Protein AF-A0A8I0HBN5-F1 (afdb_monomer_lite)

Radius of gyration: 19.01 Å; chains: 1; bounding box: 65×28×34 Å

Structure (mmCIF, N/CA/C/O backbone):
data_AF-A0A8I0HBN5-F1
#
_entry.id   AF-A0A8I0HBN5-F1
#
loop_
_atom_site.group_PDB
_atom_site.id
_atom_site.type_symbol
_atom_site.label_atom_id
_atom_site.label_alt_id
_atom_site.label_comp_id
_atom_site.label_asym_id
_atom_site.label_entity_id
_atom_site.label_seq_id
_atom_site.pdbx_PDB_ins_code
_atom_site.Cartn_x
_atom_site.Cartn_y
_atom_site.Cartn_z
_atom_site.occupancy
_atom_site.B_iso_or_equiv
_atom_site.auth_seq_id
_atom_site.auth_comp_id
_atom_site.auth_asym_id
_atom_site.auth_atom_i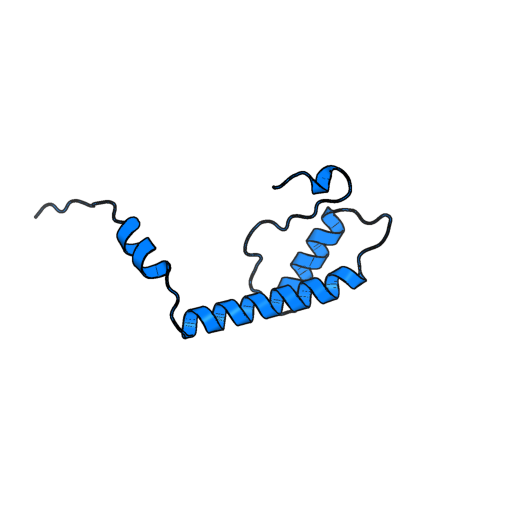d
_atom_site.pdbx_PDB_model_num
ATOM 1 N N . MET A 1 1 ? 46.849 11.823 -7.051 1.00 62.56 1 MET A N 1
ATOM 2 C CA . MET A 1 1 ? 45.757 12.286 -7.928 1.00 62.56 1 MET A CA 1
ATOM 3 C C . MET A 1 1 ? 44.592 12.661 -7.030 1.00 62.56 1 MET A C 1
ATOM 5 O O . MET A 1 1 ? 44.056 11.749 -6.410 1.00 62.56 1 MET A O 1
ATOM 9 N N . PRO A 1 2 ? 44.263 13.948 -6.847 1.00 80.00 2 PRO A N 1
ATOM 10 C CA . PRO A 1 2 ? 43.030 14.300 -6.154 1.00 80.00 2 PRO A CA 1
ATOM 11 C C . PRO A 1 2 ? 41.836 13.914 -7.039 1.00 80.00 2 PRO A C 1
ATOM 13 O O . PRO A 1 2 ? 41.898 14.073 -8.258 1.00 80.00 2 PRO A O 1
ATOM 16 N N . PHE A 1 3 ? 40.786 13.373 -6.430 1.00 83.88 3 PHE A N 1
ATOM 17 C CA . PHE A 1 3 ? 39.499 13.128 -7.075 1.00 83.88 3 PHE A CA 1
ATOM 18 C C . PHE A 1 3 ? 38.433 13.981 -6.389 1.00 83.88 3 PHE A C 1
ATOM 20 O O . PHE A 1 3 ? 38.523 14.255 -5.192 1.00 83.88 3 PHE A O 1
ATOM 27 N N . GLU A 1 4 ? 37.443 14.404 -7.164 1.00 88.44 4 GLU A N 1
ATOM 28 C CA . GLU A 1 4 ? 36.321 15.225 -6.722 1.00 88.44 4 GLU A CA 1
ATOM 29 C C . GLU A 1 4 ? 35.033 14.405 -6.840 1.00 88.44 4 GLU A C 1
ATOM 31 O O . GLU A 1 4 ? 34.816 13.721 -7.841 1.00 88.44 4 GLU A O 1
ATOM 36 N N . LEU A 1 5 ? 34.198 14.435 -5.800 1.00 90.44 5 LEU A N 1
ATOM 37 C CA . LEU A 1 5 ? 32.892 13.780 -5.803 1.00 90.44 5 LEU A CA 1
ATOM 38 C C . LEU A 1 5 ? 31.849 14.756 -6.340 1.00 90.44 5 LEU A C 1
ATOM 40 O O . LEU A 1 5 ? 31.565 15.771 -5.707 1.00 90.44 5 LEU A O 1
ATOM 44 N N . LEU A 1 6 ? 31.260 14.421 -7.484 1.00 88.12 6 LEU A N 1
ATOM 45 C CA . LEU A 1 6 ? 30.177 15.190 -8.084 1.00 88.12 6 LEU A CA 1
ATOM 46 C C . LEU A 1 6 ? 28.821 14.546 -7.750 1.00 88.12 6 LEU A C 1
ATOM 48 O O . LEU A 1 6 ? 28.708 13.316 -7.765 1.00 88.12 6 LEU A O 1
ATOM 52 N N . PRO A 1 7 ? 27.781 15.340 -7.446 1.00 86.50 7 PRO A N 1
ATOM 53 C CA . PRO A 1 7 ? 26.449 14.811 -7.196 1.00 86.50 7 PRO A CA 1
ATOM 54 C C . PRO A 1 7 ? 25.795 14.382 -8.514 1.00 86.50 7 PRO A C 1
ATOM 56 O O . PRO A 1 7 ? 25.472 15.229 -9.340 1.00 86.50 7 PRO A O 1
ATOM 59 N N . GLU A 1 8 ? 25.545 13.080 -8.684 1.00 86.50 8 GLU A N 1
ATOM 60 C CA . GLU A 1 8 ? 24.893 12.534 -9.889 1.00 86.50 8 GLU A CA 1
ATOM 61 C C . GLU A 1 8 ? 23.593 11.764 -9.626 1.00 86.50 8 GLU A C 1
ATOM 63 O O . GLU A 1 8 ? 23.276 10.742 -10.240 1.00 86.50 8 GLU A O 1
ATOM 68 N N . SER A 1 9 ? 22.771 12.293 -8.718 1.00 89.62 9 SER A N 1
ATOM 69 C CA . SER A 1 9 ? 21.449 11.735 -8.403 1.00 89.62 9 SER A CA 1
ATOM 70 C C . SER A 1 9 ? 20.522 11.655 -9.623 1.00 89.62 9 SER A C 1
ATOM 72 O O . SER A 1 9 ? 19.662 10.772 -9.685 1.00 89.62 9 SER A O 1
ATOM 74 N N . LYS A 1 10 ? 20.686 12.556 -10.604 1.00 92.38 10 LYS A N 1
ATOM 75 C CA . LYS A 1 10 ? 19.872 12.569 -11.826 1.00 92.38 10 LYS A CA 1
ATOM 76 C C . LYS A 1 10 ? 20.129 11.330 -12.678 1.00 92.38 10 LYS A C 1
ATOM 78 O O . LYS A 1 10 ? 19.172 10.693 -13.103 1.00 92.38 10 LYS A O 1
ATOM 83 N N . LEU A 1 11 ? 21.393 10.952 -12.855 1.00 92.75 11 LEU A N 1
ATOM 84 C CA . LEU A 1 11 ? 21.769 9.779 -13.641 1.00 92.75 11 LEU A CA 1
ATOM 85 C C . LEU A 1 11 ? 21.134 8.497 -13.083 1.00 92.75 11 LEU A C 1
ATOM 87 O O . LEU A 1 11 ? 20.538 7.723 -13.825 1.00 92.75 11 LEU A O 1
ATOM 91 N N . ILE A 1 12 ? 21.178 8.314 -11.760 1.00 92.88 12 ILE A N 1
ATOM 92 C CA . ILE A 1 12 ? 20.542 7.166 -11.094 1.00 92.88 12 ILE A CA 1
ATOM 93 C C . ILE A 1 12 ? 19.013 7.213 -11.251 1.00 92.88 12 ILE A C 1
ATOM 95 O O . ILE A 1 12 ? 18.372 6.182 -11.455 1.00 92.88 12 ILE A O 1
ATOM 99 N N . SER A 1 13 ? 18.415 8.402 -11.158 1.00 94.25 13 SER A N 1
ATOM 100 C CA . SER A 1 13 ? 16.961 8.575 -11.276 1.00 94.25 13 SER A CA 1
ATOM 101 C C . SER A 1 13 ? 16.460 8.254 -12.686 1.00 94.25 13 SER A C 1
ATOM 103 O O . SER A 1 13 ? 15.440 7.577 -12.823 1.00 94.25 13 SER A O 1
ATOM 105 N N . ASP A 1 14 ? 17.207 8.666 -13.713 1.00 95.19 14 ASP A N 1
ATOM 106 C CA . ASP A 1 14 ? 16.906 8.381 -15.119 1.00 95.19 14 ASP A CA 1
ATOM 107 C C . ASP A 1 14 ? 16.944 6.864 -15.397 1.00 95.19 14 ASP A C 1
ATOM 109 O O . ASP A 1 14 ? 16.101 6.354 -16.133 1.00 95.19 14 ASP A O 1
ATOM 113 N N . CYS A 1 15 ? 17.843 6.114 -14.746 1.00 94.62 15 CYS A N 1
ATOM 114 C CA . CYS A 1 15 ? 17.865 4.649 -14.827 1.00 94.62 15 CYS A CA 1
ATOM 115 C C . CYS A 1 15 ? 16.661 3.979 -14.141 1.00 94.62 15 CYS A C 1
ATOM 117 O O . CYS A 1 15 ? 16.186 2.959 -14.622 1.00 94.62 15 CYS A O 1
ATOM 119 N N . ARG A 1 16 ? 16.156 4.531 -13.029 1.00 96.44 16 ARG A N 1
ATOM 120 C CA . ARG A 1 16 ? 15.071 3.923 -12.226 1.00 96.44 16 ARG A CA 1
ATOM 121 C C . ARG A 1 16 ? 13.666 4.240 -12.737 1.00 96.44 16 ARG A C 1
ATOM 12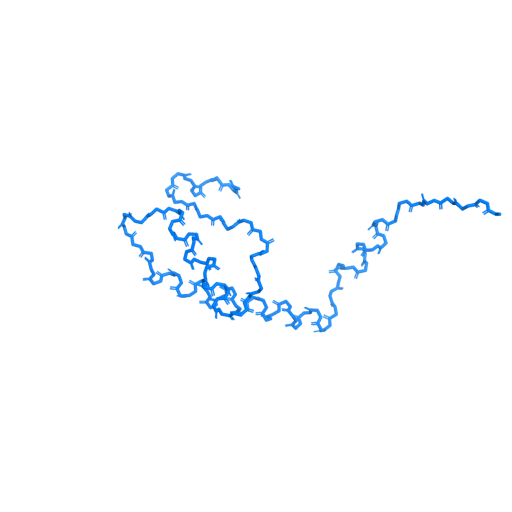3 O O . ARG A 1 16 ? 12.682 3.720 -12.197 1.00 96.44 16 ARG A O 1
ATOM 130 N N . ILE A 1 17 ? 13.523 5.158 -13.694 1.00 96.81 17 ILE A N 1
ATOM 131 C CA . ILE A 1 17 ? 12.206 5.650 -14.113 1.00 96.81 17 ILE A CA 1
ATOM 132 C C . ILE A 1 17 ? 11.416 4.570 -14.866 1.00 96.81 17 ILE A C 1
ATOM 134 O O . ILE A 1 17 ? 10.259 4.314 -14.515 1.00 96.81 17 ILE A O 1
ATOM 138 N N . VAL A 1 18 ? 12.066 3.886 -15.812 1.00 97.69 18 VAL A N 1
ATOM 139 C CA . VAL A 1 18 ? 11.520 2.758 -16.577 1.00 97.69 18 VAL A CA 1
ATOM 140 C C . VAL A 1 18 ? 11.969 1.465 -15.915 1.00 97.69 18 VAL A C 1
ATOM 142 O O . VAL A 1 18 ? 13.162 1.251 -15.754 1.00 97.69 18 VAL A O 1
ATOM 145 N N . LYS A 1 19 ? 11.008 0.626 -15.530 1.00 98.12 19 LYS A N 1
ATOM 146 C CA . LYS A 1 19 ? 11.280 -0.644 -14.853 1.00 98.12 19 LYS A CA 1
ATOM 147 C C . LYS A 1 19 ? 11.513 -1.723 -15.894 1.00 98.12 19 LYS A C 1
ATOM 149 O O . LYS A 1 19 ? 10.819 -1.749 -16.917 1.00 98.12 19 LYS A O 1
ATOM 154 N N . ASP A 1 20 ? 12.449 -2.615 -15.624 1.00 98.44 20 ASP A N 1
ATOM 155 C CA . ASP A 1 20 ? 12.598 -3.833 -16.403 1.00 98.44 20 ASP A CA 1
ATOM 156 C C . ASP A 1 20 ? 11.516 -4.875 -16.049 1.00 98.44 20 ASP A C 1
ATOM 158 O O . ASP A 1 20 ? 10.670 -4.687 -15.169 1.00 98.44 20 ASP A O 1
ATOM 162 N N . ALA A 1 21 ? 11.504 -5.989 -16.780 1.00 98.56 21 ALA A N 1
ATOM 163 C CA . ALA A 1 21 ? 10.499 -7.032 -16.595 1.00 98.56 21 ALA A CA 1
ATOM 164 C C . ALA A 1 21 ? 10.581 -7.724 -15.221 1.00 98.56 21 ALA A C 1
ATOM 166 O O . ALA A 1 21 ? 9.551 -8.166 -14.709 1.00 98.56 21 ALA A O 1
ATOM 167 N N . ALA A 1 22 ? 11.773 -7.827 -14.628 1.00 98.56 22 ALA A N 1
ATOM 168 C CA . ALA A 1 22 ? 11.947 -8.428 -13.310 1.00 98.56 22 ALA A CA 1
ATOM 169 C C . ALA A 1 22 ? 11.456 -7.474 -12.214 1.00 98.56 22 ALA A C 1
ATOM 171 O O . ALA A 1 22 ? 10.705 -7.893 -11.335 1.00 98.56 22 ALA A O 1
ATOM 172 N N . GLU A 1 23 ? 11.784 -6.185 -12.312 1.00 98.50 23 GLU A N 1
ATOM 173 C CA . GLU A 1 23 ? 11.282 -5.149 -11.406 1.00 98.50 23 GLU A CA 1
ATOM 174 C C . GLU A 1 23 ? 9.751 -5.062 -11.439 1.00 98.50 23 GLU A C 1
ATOM 176 O O . GLU A 1 23 ? 9.110 -5.016 -10.390 1.00 98.50 23 GLU A O 1
ATOM 181 N N . ILE A 1 24 ? 9.142 -5.096 -12.631 1.00 98.69 24 ILE A N 1
ATOM 182 C CA . ILE A 1 24 ? 7.676 -5.125 -12.773 1.00 98.69 24 ILE A CA 1
ATOM 183 C C . ILE A 1 24 ? 7.086 -6.375 -12.110 1.00 98.69 24 ILE A C 1
ATOM 185 O O . ILE A 1 24 ? 6.053 -6.281 -11.446 1.00 98.69 24 ILE A O 1
ATOM 189 N N . ALA A 1 25 ? 7.727 -7.537 -12.257 1.00 98.56 25 ALA A N 1
ATOM 190 C CA . ALA A 1 25 ? 7.256 -8.768 -11.630 1.00 98.56 25 ALA A CA 1
ATOM 191 C C . ALA A 1 25 ? 7.282 -8.683 -10.094 1.00 98.56 25 ALA A C 1
ATOM 193 O O . ALA A 1 25 ? 6.333 -9.128 -9.449 1.00 98.56 25 ALA A O 1
ATOM 194 N N . GLU A 1 26 ? 8.319 -8.083 -9.504 1.00 97.88 26 GLU A N 1
ATOM 195 C CA . GLU A 1 26 ? 8.376 -7.855 -8.054 1.00 97.88 26 GLU A CA 1
ATOM 196 C C . GLU A 1 26 ? 7.336 -6.824 -7.589 1.00 97.88 26 GLU A C 1
ATOM 198 O O . GLU A 1 26 ? 6.634 -7.063 -6.604 1.00 97.88 26 GLU A O 1
ATOM 203 N N . LEU A 1 27 ? 7.147 -5.727 -8.333 1.00 97.94 27 LEU A N 1
ATOM 204 C CA . LEU A 1 27 ? 6.086 -4.752 -8.047 1.00 97.94 27 LEU A CA 1
ATOM 205 C C . LEU A 1 27 ? 4.696 -5.400 -8.071 1.00 97.94 27 LEU A C 1
ATOM 207 O O . LEU A 1 27 ? 3.874 -5.129 -7.198 1.00 97.94 27 LEU A O 1
ATOM 211 N N . GLN A 1 28 ? 4.442 -6.298 -9.027 1.00 98.38 28 GLN A N 1
ATOM 212 C CA . GLN A 1 28 ? 3.173 -7.017 -9.105 1.00 98.38 28 GLN A CA 1
ATOM 213 C C . GLN A 1 28 ? 2.962 -7.938 -7.899 1.00 98.38 28 GLN A C 1
ATOM 215 O O . GLN A 1 28 ? 1.844 -8.032 -7.395 1.00 98.38 28 GLN A O 1
ATOM 220 N N . LYS A 1 29 ? 4.012 -8.606 -7.402 1.00 97.88 29 LYS A N 1
ATOM 221 C CA . LYS A 1 29 ? 3.913 -9.419 -6.178 1.00 97.88 29 LYS A CA 1
ATOM 222 C C . LYS A 1 29 ? 3.562 -8.557 -4.969 1.00 97.88 29 LYS A C 1
ATOM 224 O O . LYS A 1 29 ? 2.645 -8.917 -4.236 1.00 97.88 29 LYS A O 1
ATOM 229 N N . ALA A 1 30 ? 4.235 -7.418 -4.800 1.00 97.81 30 ALA A N 1
ATOM 230 C CA . ALA A 1 30 ? 3.938 -6.478 -3.721 1.00 97.81 30 ALA A CA 1
ATOM 231 C C . ALA A 1 30 ? 2.488 -5.965 -3.798 1.00 97.81 30 ALA A C 1
ATOM 233 O O . ALA A 1 30 ? 1.779 -5.959 -2.792 1.00 97.81 30 ALA A O 1
ATOM 234 N N . GLN A 1 31 ? 2.008 -5.624 -5.000 1.00 98.06 31 GLN A N 1
ATOM 235 C CA . GLN A 1 31 ? 0.621 -5.203 -5.203 1.00 98.06 31 GLN A CA 1
ATOM 236 C C . GLN A 1 31 ? -0.379 -6.313 -4.855 1.00 98.06 31 GLN A C 1
ATOM 238 O O . GLN A 1 31 ? -1.368 -6.048 -4.182 1.00 98.06 31 GLN A O 1
ATOM 243 N N . ASN A 1 32 ? -0.107 -7.563 -5.239 1.00 98.38 32 ASN A N 1
ATOM 244 C CA . ASN A 1 32 ? -0.989 -8.688 -4.916 1.00 98.38 32 ASN A CA 1
ATOM 245 C C . ASN A 1 32 ? -1.130 -8.897 -3.396 1.00 98.38 32 ASN A C 1
ATOM 247 O O . ASN A 1 32 ? -2.210 -9.247 -2.921 1.00 98.38 32 ASN A O 1
ATOM 251 N N . VAL A 1 33 ? -0.053 -8.673 -2.631 1.00 98.31 33 VAL A N 1
ATOM 252 C CA . VAL A 1 33 ? -0.088 -8.698 -1.157 1.00 98.31 33 VAL A CA 1
ATOM 253 C C . VAL A 1 33 ? -0.973 -7.572 -0.625 1.00 98.31 33 VAL A C 1
ATOM 255 O O . VAL A 1 33 ? -1.832 -7.826 0.221 1.00 98.31 33 VAL A O 1
ATOM 258 N N . ALA A 1 34 ? -0.808 -6.351 -1.142 1.00 97.88 34 ALA A N 1
ATOM 259 C CA . ALA A 1 34 ? -1.621 -5.203 -0.749 1.00 97.88 34 ALA A CA 1
ATOM 260 C C . ALA A 1 34 ? -3.113 -5.413 -1.062 1.00 97.88 34 ALA A C 1
ATOM 262 O O . ALA A 1 34 ? -3.958 -5.158 -0.205 1.00 97.88 34 ALA A O 1
ATOM 263 N N . ASP A 1 35 ? -3.439 -5.949 -2.240 1.00 98.44 35 ASP A N 1
ATOM 264 C CA . ASP A 1 35 ? -4.815 -6.250 -2.648 1.00 98.44 35 ASP A CA 1
ATOM 265 C C . ASP A 1 35 ? -5.451 -7.314 -1.741 1.00 98.44 35 ASP A C 1
ATOM 267 O O . ASP A 1 35 ? -6.602 -7.171 -1.317 1.00 98.44 35 ASP A O 1
ATOM 271 N N . ALA A 1 36 ? -4.699 -8.364 -1.390 1.00 98.44 36 ALA A N 1
ATOM 272 C CA . ALA A 1 36 ? -5.157 -9.395 -0.461 1.00 98.44 36 ALA A CA 1
ATOM 273 C C . ALA A 1 36 ? -5.388 -8.830 0.951 1.00 98.44 36 ALA A C 1
ATOM 275 O O . ALA A 1 36 ? -6.434 -9.089 1.554 1.00 98.44 36 ALA A O 1
ATOM 276 N N . ALA A 1 37 ? -4.448 -8.025 1.461 1.00 98.19 37 ALA A N 1
ATOM 277 C CA . ALA A 1 37 ? -4.567 -7.348 2.753 1.00 98.19 37 ALA A CA 1
ATOM 278 C C . ALA A 1 37 ? -5.777 -6.413 2.784 1.00 98.19 37 ALA A C 1
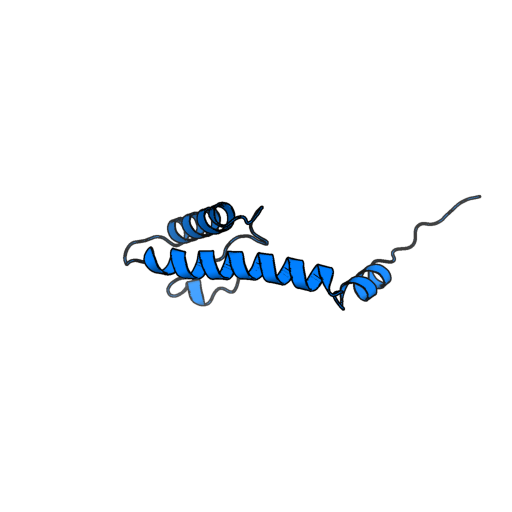ATOM 280 O O . ALA A 1 37 ? -6.540 -6.421 3.750 1.00 98.19 37 ALA A O 1
ATOM 281 N N . PHE A 1 38 ? -6.003 -5.662 1.707 1.00 98.06 38 PHE A N 1
ATOM 282 C CA . PHE A 1 38 ? -7.126 -4.741 1.592 1.00 98.06 38 PHE A CA 1
ATOM 283 C C . PHE A 1 38 ? -8.468 -5.481 1.549 1.00 98.06 38 PHE A C 1
ATOM 285 O O . PHE A 1 38 ? -9.393 -5.147 2.288 1.00 98.06 38 PHE A O 1
ATOM 292 N N . ALA A 1 39 ? -8.575 -6.538 0.741 1.00 98.44 39 ALA A N 1
ATOM 293 C CA . ALA A 1 39 ? -9.789 -7.349 0.677 1.00 98.44 39 ALA A CA 1
ATOM 294 C C . ALA A 1 39 ? -10.131 -8.008 2.025 1.00 98.44 39 ALA A C 1
ATOM 296 O O . ALA A 1 39 ? -11.310 -8.159 2.359 1.00 98.44 39 ALA A O 1
ATOM 297 N N . GLU A 1 40 ? -9.117 -8.402 2.799 1.00 98.44 40 GLU A N 1
ATOM 298 C CA . GLU A 1 40 ? -9.316 -8.974 4.127 1.00 98.44 40 GLU A CA 1
ATOM 299 C C . GLU A 1 40 ? -9.701 -7.900 5.146 1.00 98.44 40 GLU A C 1
ATOM 301 O O . GLU A 1 40 ? -10.737 -8.049 5.791 1.00 98.44 40 GLU A O 1
ATOM 306 N N . VAL A 1 41 ? -8.959 -6.788 5.237 1.00 97.56 41 VAL A N 1
ATOM 307 C CA . VAL A 1 41 ? -9.180 -5.753 6.263 1.00 97.56 41 VAL A CA 1
ATOM 308 C C . VAL A 1 41 ? -10.589 -5.156 6.202 1.00 97.56 41 VAL A C 1
ATOM 310 O O . VAL A 1 41 ? -11.183 -4.862 7.240 1.00 97.56 41 VAL A O 1
ATOM 313 N N . LEU A 1 42 ? -11.182 -5.054 5.005 1.00 97.12 42 LEU A N 1
ATOM 314 C CA . LEU A 1 42 ? -12.557 -4.575 4.824 1.00 97.12 42 LEU A CA 1
ATOM 315 C C . LEU A 1 42 ? -13.595 -5.409 5.590 1.00 97.12 42 LEU A C 1
ATOM 317 O O . LEU A 1 42 ? -14.637 -4.882 5.974 1.00 97.12 42 LEU A O 1
ATOM 321 N N . LYS A 1 43 ? -13.310 -6.687 5.865 1.00 97.62 43 LYS A N 1
ATOM 322 C CA . LYS A 1 43 ? -14.182 -7.572 6.658 1.00 97.62 43 LYS A CA 1
ATOM 323 C C . LYS A 1 43 ? -14.150 -7.248 8.154 1.00 97.62 43 LYS A C 1
ATOM 325 O O . LYS A 1 43 ? -15.054 -7.655 8.881 1.00 97.62 43 LYS A O 1
ATOM 330 N N . HIS A 1 44 ? -13.124 -6.531 8.615 1.00 94.88 44 HIS A N 1
ATOM 331 C CA . HIS A 1 44 ? -12.936 -6.150 10.017 1.00 94.88 44 HIS A CA 1
ATOM 332 C C . HIS A 1 44 ? -13.536 -4.776 10.340 1.00 94.88 44 HIS A C 1
ATOM 334 O O . HIS A 1 44 ? -13.818 -4.493 11.508 1.00 94.88 44 HIS A O 1
ATOM 340 N N . VAL A 1 45 ? -13.761 -3.935 9.321 1.00 96.06 45 VAL A N 1
ATOM 341 C CA . VAL A 1 45 ? -14.308 -2.582 9.480 1.00 96.06 45 VAL A CA 1
ATOM 342 C C . VAL A 1 45 ? -15.702 -2.641 10.100 1.00 96.06 45 VAL A C 1
ATOM 344 O O . VAL A 1 45 ? -16.623 -3.261 9.568 1.00 96.06 45 VAL A O 1
ATOM 347 N N . LYS A 1 46 ? -15.877 -1.946 11.225 1.00 96.50 46 LYS A N 1
ATOM 348 C CA . LYS A 1 46 ? -17.160 -1.843 11.926 1.00 96.50 46 LYS A CA 1
ATOM 349 C C . LYS A 1 46 ? -17.279 -0.530 12.690 1.00 96.50 46 LYS A C 1
ATOM 351 O O . LYS A 1 46 ? -16.282 0.074 13.080 1.00 96.50 46 LYS A O 1
ATOM 356 N N . VAL A 1 47 ? -18.518 -0.114 12.947 1.00 96.81 47 VAL A N 1
ATOM 357 C CA . VAL A 1 47 ? -18.806 1.069 13.771 1.00 96.81 47 VAL A CA 1
ATOM 358 C C . VAL A 1 47 ? -18.214 0.886 15.171 1.00 96.81 47 VAL A C 1
ATOM 360 O O . VAL A 1 47 ? -18.368 -0.171 15.782 1.00 96.81 47 VAL A O 1
ATOM 363 N N . GLY A 1 48 ? -17.551 1.930 15.672 1.00 96.25 48 GLY A N 1
ATOM 364 C CA . GLY A 1 48 ? -16.894 1.941 16.982 1.00 96.25 48 GLY A CA 1
ATOM 365 C C . GLY A 1 48 ? -15.424 1.514 16.966 1.00 96.25 48 GLY A C 1
ATOM 366 O O . GLY A 1 48 ? -14.769 1.640 17.994 1.00 96.25 48 GLY A O 1
ATOM 367 N N . MET A 1 49 ? -14.902 1.052 15.827 1.00 97.31 49 MET A N 1
ATOM 368 C CA . MET A 1 49 ? -13.470 0.812 15.635 1.00 97.31 49 MET A CA 1
ATOM 369 C C . MET A 1 49 ? -12.725 2.139 15.441 1.00 97.31 49 MET A C 1
ATOM 371 O O . MET A 1 49 ? -13.214 3.044 14.762 1.00 97.31 49 MET A O 1
ATOM 375 N N . THR A 1 50 ? -11.541 2.250 16.029 1.00 97.81 50 THR A N 1
ATOM 376 C CA . THR A 1 50 ? -10.641 3.395 15.863 1.00 97.81 50 THR A CA 1
ATOM 377 C C . THR A 1 50 ? -9.798 3.258 14.594 1.00 97.81 50 THR A C 1
ATOM 379 O O . THR A 1 50 ? -9.511 2.155 14.126 1.00 97.81 50 THR A O 1
ATOM 382 N N . GLU A 1 51 ? -9.334 4.388 14.056 1.00 97.38 51 GLU A N 1
ATOM 383 C CA . GLU A 1 51 ? -8.428 4.412 12.895 1.00 97.38 51 GLU A CA 1
ATOM 384 C C . GLU A 1 51 ? -7.128 3.635 13.170 1.00 97.38 51 GLU A C 1
ATOM 386 O O . GLU A 1 51 ? -6.638 2.915 12.303 1.00 97.38 51 GLU A O 1
ATOM 391 N N . ILE A 1 52 ? -6.608 3.712 14.402 1.00 97.62 52 ILE A N 1
ATOM 392 C CA . ILE A 1 52 ? -5.393 3.003 14.831 1.00 9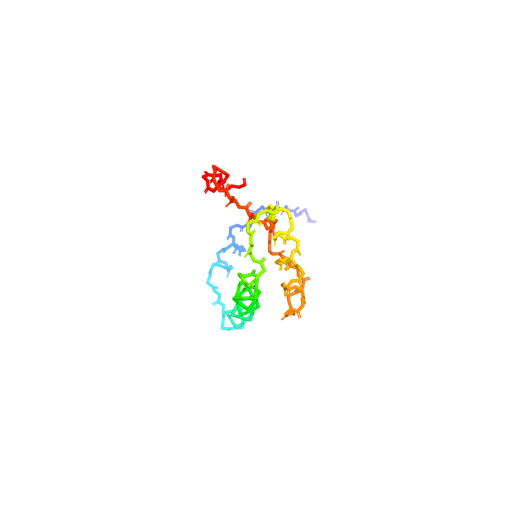7.62 52 ILE A CA 1
ATOM 393 C C . ILE A 1 52 ? -5.595 1.487 14.846 1.00 97.62 52 ILE A C 1
ATOM 395 O O . ILE A 1 52 ? -4.699 0.755 14.431 1.00 97.62 52 ILE A O 1
ATOM 399 N N . GLU A 1 53 ? -6.7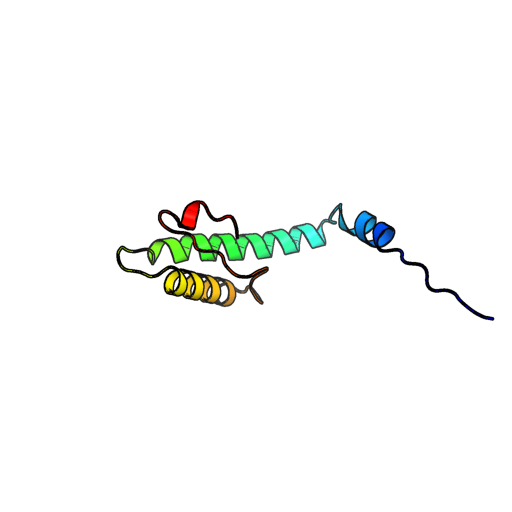44 0.997 15.315 1.00 97.94 53 GLU A N 1
ATOM 400 C CA . GLU A 1 53 ? -7.041 -0.439 15.275 1.00 97.94 53 GLU A CA 1
ATOM 401 C C . GLU A 1 53 ? -7.063 -0.947 13.833 1.00 97.94 53 GLU A C 1
ATOM 403 O O . GLU A 1 53 ? -6.493 -1.999 13.552 1.00 97.94 53 GLU A O 1
ATOM 408 N N . LEU A 1 54 ? -7.679 -0.192 12.915 1.00 97.62 54 LEU A N 1
ATOM 409 C CA . LEU A 1 54 ? -7.776 -0.604 11.514 1.00 97.62 54 LEU A CA 1
ATOM 410 C C . LEU A 1 54 ? -6.409 -0.581 10.829 1.00 97.62 54 LEU A C 1
ATOM 412 O O . LEU A 1 54 ? -6.072 -1.508 10.094 1.00 97.62 54 LEU A O 1
ATOM 416 N N . ARG A 1 55 ? -5.606 0.446 11.123 1.00 97.56 55 ARG A N 1
ATOM 417 C CA . ARG A 1 55 ? -4.217 0.555 10.678 1.00 97.56 55 ARG A CA 1
ATOM 418 C C . ARG A 1 55 ? -3.399 -0.658 11.116 1.00 97.56 55 ARG A C 1
ATOM 420 O O . ARG A 1 55 ? -2.773 -1.308 10.289 1.00 97.56 55 ARG A O 1
ATOM 427 N N . ASN A 1 56 ? -3.440 -0.988 12.406 1.00 97.50 56 ASN A N 1
ATOM 428 C CA . ASN A 1 56 ? -2.659 -2.095 12.955 1.00 97.50 56 ASN A CA 1
ATOM 429 C C . ASN A 1 56 ? -3.092 -3.450 12.367 1.00 97.50 56 ASN A C 1
ATOM 431 O O . ASN A 1 56 ? -2.242 -4.310 12.138 1.00 97.50 56 ASN A O 1
ATOM 435 N N . GLU A 1 57 ? -4.390 -3.641 12.105 1.00 97.81 57 GLU A N 1
ATOM 436 C CA . GLU A 1 57 ? -4.891 -4.849 11.436 1.00 97.81 57 GLU A CA 1
ATOM 437 C C . GLU A 1 57 ? -4.371 -4.939 9.996 1.00 97.81 57 GLU A C 1
ATOM 439 O O . GLU A 1 57 ? -3.874 -5.986 9.586 1.00 97.81 57 GLU A O 1
ATOM 444 N N . PHE A 1 58 ? -4.415 -3.840 9.237 1.00 98.00 58 PHE A N 1
ATOM 445 C CA . PHE A 1 58 ? -3.878 -3.810 7.875 1.00 98.00 58 PHE A CA 1
ATOM 446 C C . PHE A 1 58 ? -2.373 -4.118 7.843 1.00 98.00 58 PHE A C 1
ATOM 448 O O . PHE A 1 58 ? -1.934 -4.979 7.081 1.00 98.00 58 PHE A O 1
ATOM 455 N N . ASP A 1 59 ? -1.598 -3.497 8.732 1.00 97.69 59 ASP A N 1
ATOM 456 C CA . ASP A 1 59 ? -0.151 -3.707 8.866 1.00 97.69 59 ASP A CA 1
ATOM 457 C C . ASP A 1 59 ? 0.199 -5.156 9.231 1.00 97.69 59 ASP A C 1
ATOM 459 O O . ASP A 1 59 ? 1.225 -5.705 8.810 1.00 97.69 59 ASP A O 1
ATOM 463 N N . TYR A 1 60 ? -0.646 -5.789 10.046 1.00 97.38 60 TYR A N 1
ATOM 464 C CA . TYR A 1 60 ? -0.537 -7.208 10.355 1.00 97.38 60 TYR A CA 1
ATOM 465 C C . TYR A 1 60 ? -0.841 -8.069 9.123 1.00 97.38 60 TYR A C 1
ATOM 467 O O . TYR A 1 60 ? -0.099 -9.011 8.837 1.00 97.38 60 TYR A O 1
ATOM 475 N N . LEU A 1 61 ? -1.894 -7.739 8.372 1.00 98.19 61 LEU A N 1
ATOM 476 C CA . LEU A 1 61 ? -2.308 -8.477 7.179 1.00 98.19 61 LEU A CA 1
ATOM 477 C C . LEU A 1 61 ? -1.274 -8.408 6.050 1.00 98.19 61 LEU A C 1
ATOM 479 O O . LEU A 1 61 ? -1.017 -9.437 5.426 1.00 98.19 61 LEU A O 1
ATOM 483 N N . ILE A 1 62 ? -0.628 -7.257 5.835 1.00 98.25 62 ILE A N 1
ATOM 484 C CA . ILE A 1 62 ? 0.486 -7.122 4.881 1.00 98.25 62 ILE A CA 1
ATOM 485 C C . ILE A 1 62 ? 1.585 -8.141 5.202 1.00 98.25 62 ILE A C 1
ATOM 487 O O . ILE A 1 62 ? 1.963 -8.939 4.341 1.00 98.25 62 ILE A O 1
ATOM 491 N N . ARG A 1 63 ? 2.030 -8.196 6.464 1.00 97.50 63 ARG A N 1
ATOM 492 C CA . ARG A 1 63 ? 3.059 -9.153 6.907 1.00 97.50 63 ARG A CA 1
ATOM 493 C C . ARG A 1 63 ? 2.585 -10.598 6.817 1.00 97.50 63 ARG A C 1
ATOM 495 O O . ARG A 1 63 ? 3.313 -11.477 6.361 1.00 97.50 63 ARG A O 1
ATOM 502 N N . LYS A 1 64 ? 1.336 -10.854 7.204 1.00 97.75 64 LYS A N 1
ATOM 503 C CA . LYS A 1 64 ? 0.719 -12.185 7.142 1.00 97.75 64 LYS A CA 1
ATOM 504 C C . LYS A 1 64 ? 0.639 -12.726 5.714 1.00 97.75 64 LYS A C 1
ATOM 506 O O . LYS A 1 64 ? 0.797 -13.930 5.524 1.00 97.75 64 LYS A O 1
ATOM 511 N N . PHE A 1 65 ? 0.393 -11.868 4.727 1.00 97.81 65 PHE A N 1
ATOM 512 C CA . PHE A 1 65 ? 0.321 -12.253 3.316 1.00 97.81 65 PHE A CA 1
ATOM 513 C C . PHE A 1 65 ? 1.677 -12.253 2.599 1.00 97.81 65 PHE A C 1
ATOM 515 O O . PHE A 1 65 ? 1.725 -12.533 1.403 1.00 97.81 65 PHE A O 1
ATOM 522 N N . GLY A 1 66 ? 2.775 -12.047 3.332 1.00 95.12 66 GLY A N 1
ATOM 523 C CA . GLY A 1 66 ? 4.135 -12.199 2.818 1.00 95.12 66 GLY A CA 1
ATOM 524 C C . GLY A 1 66 ? 4.800 -10.895 2.385 1.00 95.12 66 GLY A C 1
ATOM 525 O O . GLY A 1 66 ? 5.794 -10.950 1.670 1.00 95.12 66 GLY A O 1
ATOM 526 N N . GLY A 1 67 ? 4.266 -9.740 2.789 1.00 95.31 67 GLY A N 1
ATOM 527 C CA . GLY A 1 67 ? 4.985 -8.472 2.707 1.00 95.31 67 GLY A CA 1
ATOM 528 C C . GLY A 1 67 ? 6.047 -8.372 3.804 1.00 95.31 67 GLY A C 1
ATOM 529 O O . GLY A 1 67 ? 5.799 -8.760 4.944 1.00 95.31 67 GLY A O 1
ATOM 530 N N . ASP A 1 68 ? 7.218 -7.834 3.472 1.00 91.38 68 ASP A N 1
ATOM 531 C CA . ASP A 1 68 ? 8.301 -7.645 4.445 1.00 91.38 68 ASP A CA 1
ATOM 532 C C . ASP A 1 68 ? 7.953 -6.546 5.461 1.00 91.38 68 ASP A C 1
ATOM 534 O O . ASP A 1 68 ? 8.037 -6.739 6.676 1.00 91.38 68 ASP A O 1
ATOM 538 N N . ASP A 1 69 ? 7.523 -5.391 4.951 1.00 93.31 69 ASP A N 1
ATOM 539 C CA . ASP A 1 69 ? 7.064 -4.246 5.729 1.00 93.31 69 ASP A CA 1
ATOM 540 C C . ASP A 1 69 ? 6.148 -3.356 4.876 1.00 93.31 69 ASP A C 1
ATOM 542 O O . ASP A 1 69 ? 6.004 -3.558 3.664 1.00 93.31 69 ASP A O 1
ATOM 546 N N . ASN A 1 70 ? 5.542 -2.349 5.498 1.00 94.44 70 ASN A N 1
ATOM 547 C CA . ASN A 1 70 ? 4.804 -1.327 4.769 1.00 94.44 70 ASN A CA 1
ATOM 548 C C . ASN A 1 70 ? 5.754 -0.403 3.998 1.00 94.44 70 ASN A C 1
ATOM 550 O O . ASN A 1 70 ? 6.836 -0.051 4.465 1.00 94.44 70 ASN A O 1
ATOM 554 N N . SER A 1 71 ? 5.316 0.064 2.828 1.00 94.25 71 SER A N 1
ATOM 555 C CA . SER A 1 71 ? 6.085 1.016 2.015 1.00 94.25 71 SER A CA 1
ATOM 556 C C . SER A 1 71 ? 6.166 2.425 2.617 1.00 94.25 71 SER A C 1
ATOM 558 O O . SER A 1 71 ? 7.039 3.202 2.238 1.00 94.25 71 SER A O 1
ATOM 560 N N . PHE A 1 72 ? 5.225 2.772 3.496 1.00 95.38 72 PHE A N 1
ATOM 561 C CA . PHE A 1 72 ? 5.119 4.037 4.227 1.00 95.38 72 PHE A CA 1
ATOM 562 C C . PHE A 1 72 ? 4.173 3.847 5.425 1.00 95.38 72 PHE A C 1
ATOM 564 O O . PHE A 1 72 ? 3.536 2.799 5.546 1.00 95.38 72 PHE A O 1
ATOM 571 N N . ASP A 1 73 ? 4.063 4.851 6.296 1.00 94.69 73 ASP A N 1
ATOM 572 C CA . ASP A 1 73 ? 3.130 4.816 7.426 1.00 94.69 73 ASP A CA 1
ATOM 573 C C . ASP A 1 73 ? 1.683 4.687 6.933 1.00 94.69 73 ASP A C 1
ATOM 575 O O . ASP A 1 73 ? 1.179 5.554 6.222 1.00 94.69 73 ASP A O 1
ATOM 579 N N . THR A 1 74 ? 0.999 3.607 7.310 1.00 96.12 74 THR A N 1
ATOM 580 C CA . THR A 1 74 ? -0.372 3.344 6.860 1.00 96.12 74 THR A CA 1
ATOM 581 C C . THR A 1 74 ? -1.321 4.456 7.309 1.00 96.12 74 THR A C 1
ATOM 583 O O . THR A 1 74 ? -1.502 4.703 8.505 1.00 96.12 74 THR A O 1
ATOM 586 N N . ILE A 1 75 ? -1.971 5.089 6.331 1.00 96.56 75 ILE A N 1
ATOM 587 C CA . ILE A 1 75 ? -2.930 6.177 6.538 1.00 96.56 75 ILE A CA 1
ATOM 588 C C . ILE A 1 75 ? -4.343 5.596 6.608 1.00 96.56 75 ILE A C 1
ATOM 590 O O .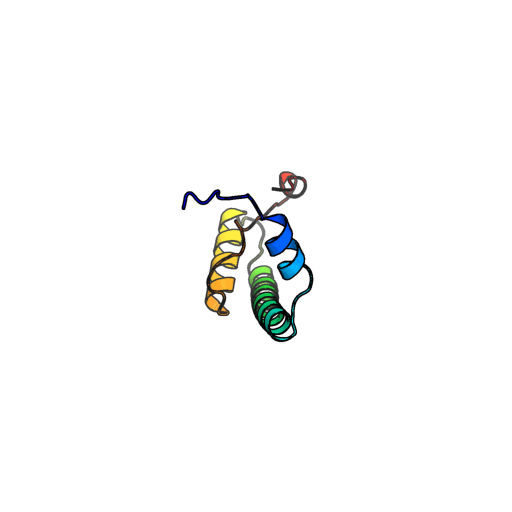 ILE A 1 75 ? -4.793 4.905 5.695 1.00 96.56 75 ILE A O 1
ATOM 594 N N . VAL A 1 76 ? -5.066 5.926 7.678 1.00 96.50 76 VAL A N 1
ATOM 595 C CA . VAL A 1 76 ? -6.491 5.617 7.838 1.00 96.50 76 VAL A CA 1
ATOM 596 C C . VAL A 1 76 ? -7.208 6.899 8.242 1.00 96.50 76 VAL A C 1
ATOM 598 O O . VAL A 1 76 ? -7.018 7.380 9.353 1.00 96.50 76 VAL A O 1
ATOM 601 N N . GLY A 1 77 ? -8.028 7.447 7.344 1.00 96.12 77 GLY A N 1
ATOM 602 C CA . GLY A 1 77 ? -8.815 8.658 7.587 1.00 96.12 77 GLY A CA 1
ATOM 603 C C . GLY A 1 77 ? -10.313 8.379 7.515 1.00 96.12 77 GLY A C 1
ATOM 604 O O . GLY A 1 77 ? -10.829 7.950 6.483 1.00 96.12 77 GLY A O 1
ATOM 605 N N . SER A 1 78 ? -11.026 8.637 8.607 1.00 95.56 78 SER A N 1
ATOM 606 C CA . SER A 1 78 ? -12.471 8.454 8.748 1.00 95.56 78 SER A CA 1
ATOM 607 C C . SER A 1 78 ? -13.175 9.784 9.045 1.00 95.56 78 SER A C 1
ATOM 609 O O . SER A 1 78 ? -12.629 10.681 9.688 1.00 95.56 78 SER A O 1
ATOM 611 N N . GLY A 1 79 ? -14.408 9.948 8.553 1.00 95.00 79 GLY A N 1
ATOM 612 C CA . GLY A 1 79 ? -15.166 11.188 8.751 1.00 95.00 79 GLY A CA 1
ATOM 613 C C . GLY A 1 79 ? -14.390 12.426 8.261 1.00 95.00 79 GLY A C 1
ATOM 614 O O . GLY A 1 79 ? -13.885 12.404 7.139 1.00 95.00 79 GLY A O 1
ATOM 615 N N . PRO A 1 80 ? -14.260 13.498 9.070 1.00 96.19 80 PRO A N 1
ATOM 616 C CA . PRO A 1 80 ? -13.479 14.686 8.707 1.00 96.19 80 PRO A CA 1
ATOM 617 C C . PRO A 1 80 ? -12.001 14.405 8.404 1.00 96.19 80 PRO A C 1
ATOM 619 O O . PRO A 1 80 ? -11.419 15.098 7.571 1.00 96.19 80 PRO A O 1
ATOM 622 N N . ASN A 1 81 ? -11.404 13.378 9.025 1.00 96.31 81 ASN A N 1
ATOM 623 C CA . ASN A 1 81 ? -10.006 13.009 8.783 1.00 96.31 81 ASN A CA 1
ATOM 624 C C . ASN A 1 81 ? -9.797 12.455 7.368 1.00 96.31 81 ASN A C 1
ATOM 626 O O . ASN A 1 81 ? -8.687 12.509 6.857 1.00 96.31 81 ASN A O 1
ATOM 630 N N . GLY A 1 82 ? -10.855 11.992 6.689 1.00 93.75 82 GLY A N 1
ATOM 631 C CA . GLY A 1 82 ? -10.779 11.575 5.285 1.00 93.75 82 GLY A CA 1
ATOM 632 C C . GLY A 1 82 ? -10.439 12.714 4.312 1.00 93.75 82 GLY A C 1
ATOM 633 O O . GLY A 1 82 ? -10.109 12.449 3.160 1.00 93.75 82 GLY A O 1
ATOM 634 N N . ALA A 1 83 ? -10.505 13.975 4.758 1.00 94.38 83 ALA A N 1
ATOM 635 C CA . ALA A 1 83 ? -10.047 15.136 3.995 1.00 94.38 83 ALA A CA 1
ATOM 636 C C . ALA A 1 83 ? -8.564 15.490 4.243 1.00 94.38 83 ALA A C 1
ATOM 638 O O . ALA A 1 83 ? -8.054 16.422 3.620 1.00 94.38 83 ALA A O 1
ATOM 639 N N . LEU A 1 84 ? -7.876 14.785 5.150 1.00 94.81 84 LEU A N 1
ATOM 640 C CA . LEU A 1 84 ? -6.454 14.970 5.435 1.00 94.81 84 LEU A CA 1
ATOM 641 C C . LEU A 1 84 ? -5.638 13.993 4.577 1.00 94.81 84 LEU A C 1
ATOM 643 O O . LEU A 1 84 ? -5.792 12.781 4.686 1.00 94.81 84 LEU A O 1
ATOM 647 N N . CYS A 1 85 ? -4.791 14.526 3.692 1.00 86.50 85 CYS A N 1
ATOM 648 C CA . CYS A 1 85 ? -4.050 13.729 2.705 1.00 86.50 85 CYS A CA 1
ATOM 649 C C . CYS A 1 85 ? -2.861 12.939 3.279 1.00 86.50 85 CYS A C 1
ATOM 651 O O . CYS A 1 85 ? -2.307 12.100 2.565 1.00 86.50 85 CYS A O 1
ATOM 653 N N . HIS A 1 86 ? -2.434 13.253 4.505 1.00 87.81 86 HIS A N 1
ATOM 654 C CA . HIS A 1 86 ? -1.254 12.701 5.170 1.00 87.81 86 HIS A CA 1
ATOM 655 C C . HIS A 1 86 ? -1.553 12.451 6.643 1.00 87.81 86 HIS A C 1
ATOM 657 O O . HIS A 1 86 ? -2.066 13.397 7.288 1.00 87.81 86 HIS A O 1
#

Sequence (86 aa):
MPFELLPESKLISDCRIVKDAAEIAELQKAQNVADAAFAEVLKHVKVGMTEIELRNEFDYLIRKFGGDDNSFDTIVGSGPNGALCH

pLDDT: mean 95.17, std 5.12, range [62.56, 98.69]

InterPro domains:
  IPR000994 Peptidase M24 [PF00557] (26-86)
  IPR036005 Creatinase/aminopeptidase-like [G3DSA:3.90.230.10] (8-86)
  IPR036005 Creatinase/aminopeptidase-like [SSF55920] (4-86)
  IPR050659 Peptidase M24B family [PTHR46112] (4-86)

Secondary structure (DSSP, 8-state):
--------HHHHHHHHHS--HHHHHHHHHHHHHHHHHHHHHTTT--TT--HHHHHHHHHHHHHHTT-SS-SSPPP---GGGGG---

Foldseek 3Di:
DDDDDDDDPVVVVVVPPDDDPVRVVVVVLLVVQLVQLVVVLVVVDDPPDDQVNSQVSSQVSSVVSPHPGDPDRDDGADDVRVPPPD

Organism: NCBI:txid611301